Protein AF-A0A5B9QAC2-F1 (afdb_monomer_lite)

Organism: NCBI:txid1400387

Foldseek 3Di:
DFFAQEAEPPPRDRPRGRDPDDDPQWAPKDFDAGQVVLVVVCVVVVPVSDDRGRIYTHHNVRCVVVVPPPDD

Secondary structure (DSSP, 8-state):
-PPEEEEETTT---TTEEESS--TT-EEEEE---HHHHHHHHHHHS-SSSS--SEEEE-HHHHHHHTT----

Structure (mmCIF, N/CA/C/O backbone):
data_AF-A0A5B9QAC2-F1
#
_entry.id   AF-A0A5B9QAC2-F1
#
loop_
_atom_site.group_PDB
_atom_site.id
_atom_site.type_symbol
_atom_site.label_atom_id
_atom_site.label_alt_id
_atom_site.label_comp_id
_atom_site.label_asym_id
_atom_site.label_entity_id
_atom_site.label_seq_id
_atom_site.pdbx_PDB_ins_code
_atom_site.Cartn_x
_atom_site.Cartn_y
_atom_site.Cartn_z
_atom_site.occupancy
_atom_site.B_iso_or_equiv
_atom_site.auth_seq_id
_atom_site.auth_comp_id
_atom_site.auth_asym_id
_atom_site.auth_atom_id
_atom_site.pdbx_PDB_model_num
ATOM 1 N N . MET A 1 1 ? -13.716 -9.225 7.941 1.00 50.41 1 MET A N 1
ATOM 2 C CA . MET A 1 1 ? -12.518 -8.928 7.137 1.00 50.41 1 MET A CA 1
ATOM 3 C C . MET A 1 1 ? -12.190 -7.458 7.304 1.00 50.41 1 MET A C 1
ATOM 5 O O . MET A 1 1 ? -13.117 -6.656 7.279 1.00 50.41 1 MET A O 1
ATOM 9 N N . GLY A 1 2 ? -10.922 -7.132 7.564 1.00 60.94 2 GLY A N 1
ATOM 10 C CA . GLY A 1 2 ? -10.446 -5.748 7.546 1.00 60.94 2 GLY A CA 1
ATOM 11 C C . GLY A 1 2 ? -10.347 -5.265 6.102 1.00 60.94 2 GLY A C 1
ATOM 12 O O . GLY A 1 2 ? -10.039 -6.062 5.222 1.00 60.94 2 GLY A O 1
ATOM 13 N N . LYS A 1 3 ? -10.663 -3.995 5.860 1.00 75.19 3 LYS A N 1
ATOM 14 C CA . LYS A 1 3 ? -10.539 -3.383 4.536 1.00 75.19 3 LYS A CA 1
ATOM 15 C C . L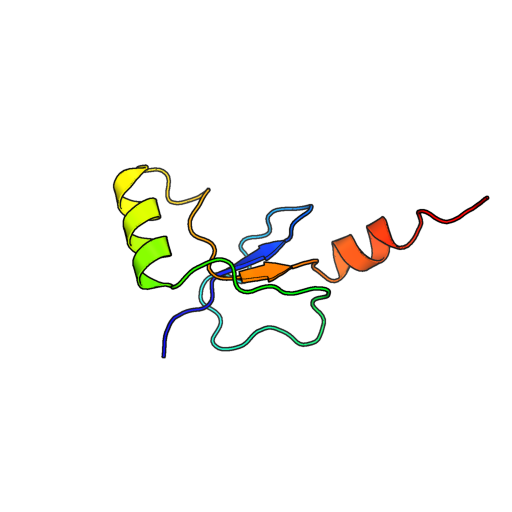YS A 1 3 ? -9.074 -3.036 4.285 1.00 75.19 3 LYS A C 1
ATOM 17 O O . LYS A 1 3 ? -8.455 -2.417 5.148 1.00 75.19 3 LYS A O 1
ATOM 22 N N . ILE A 1 4 ? -8.532 -3.417 3.132 1.00 82.94 4 ILE A N 1
ATOM 23 C CA . ILE A 1 4 ? -7.174 -3.041 2.738 1.00 82.94 4 ILE A CA 1
ATOM 24 C C . ILE A 1 4 ? -7.243 -1.694 2.033 1.00 82.94 4 ILE A C 1
ATOM 26 O O . ILE A 1 4 ? -7.960 -1.538 1.052 1.00 82.94 4 ILE A O 1
ATOM 30 N N . ARG A 1 5 ? -6.484 -0.722 2.529 1.00 85.50 5 ARG A N 1
ATOM 31 C CA . ARG A 1 5 ? -6.101 0.460 1.758 1.00 85.50 5 ARG A CA 1
ATOM 32 C C . ARG A 1 5 ? -4.660 0.278 1.305 1.00 85.50 5 ARG A C 1
ATOM 34 O O . ARG A 1 5 ? -3.784 0.170 2.174 1.00 85.50 5 ARG A O 1
ATOM 41 N N . LEU A 1 6 ? -4.455 0.171 -0.005 1.00 86.75 6 LEU A N 1
ATOM 42 C CA . LEU A 1 6 ? -3.161 -0.091 -0.627 1.00 86.75 6 LEU A CA 1
ATOM 43 C C . LEU A 1 6 ? -2.686 1.152 -1.389 1.00 86.75 6 LEU A C 1
ATOM 45 O O . LEU A 1 6 ? -3.221 1.470 -2.447 1.00 86.75 6 LEU A O 1
ATOM 49 N N . GLY A 1 7 ? -1.680 1.831 -0.840 1.00 87.06 7 GLY A N 1
ATOM 50 C CA . GLY A 1 7 ? -1.079 3.025 -1.436 1.00 87.06 7 GLY A CA 1
ATOM 51 C C . GLY A 1 7 ? 0.184 2.701 -2.233 1.00 87.06 7 GLY A C 1
ATOM 52 O O . GLY A 1 7 ? 0.940 1.787 -1.887 1.00 87.06 7 GLY A O 1
ATOM 53 N N . CYS A 1 8 ? 0.433 3.454 -3.309 1.00 87.94 8 CYS A N 1
ATOM 54 C CA . CYS A 1 8 ? 1.684 3.363 -4.068 1.00 87.94 8 CYS A CA 1
ATOM 55 C C . CYS A 1 8 ? 2.740 4.314 -3.496 1.00 87.94 8 CYS A C 1
ATOM 57 O O . CYS A 1 8 ? 2.504 5.517 -3.433 1.00 87.94 8 CYS A O 1
ATOM 59 N N . LEU A 1 9 ? 3.943 3.810 -3.224 1.00 85.56 9 LEU A N 1
ATOM 60 C CA . LEU A 1 9 ? 5.081 4.578 -2.709 1.00 85.56 9 LEU A CA 1
ATOM 61 C C . LEU A 1 9 ? 5.438 5.814 -3.560 1.00 85.56 9 LEU A C 1
ATOM 63 O O . LEU A 1 9 ? 5.994 6.777 -3.038 1.00 85.56 9 LEU A O 1
ATOM 67 N N . PHE A 1 10 ? 5.146 5.789 -4.864 1.00 84.62 10 PHE A N 1
ATOM 68 C CA . PHE A 1 10 ? 5.587 6.824 -5.807 1.00 84.62 10 PHE A CA 1
ATOM 69 C C . PHE A 1 10 ? 4.487 7.770 -6.284 1.00 84.62 10 PHE A C 1
ATOM 71 O O . PHE A 1 10 ? 4.776 8.923 -6.596 1.00 84.62 10 PHE A O 1
ATOM 78 N N . CYS A 1 11 ? 3.249 7.291 -6.394 1.00 84.94 11 CYS A N 1
ATOM 79 C CA . CYS A 1 11 ? 2.145 8.081 -6.944 1.00 84.94 11 CYS A CA 1
ATOM 80 C C . CYS A 1 11 ? 0.962 8.239 -5.995 1.00 84.94 11 CYS A C 1
ATOM 82 O O . CYS A 1 11 ? 0.019 8.928 -6.367 1.00 84.94 11 CYS A O 1
ATOM 84 N N . ASP A 1 12 ? 1.017 7.607 -4.817 1.00 78.00 12 ASP A N 1
ATOM 85 C CA . ASP A 1 12 ? -0.009 7.680 -3.774 1.00 78.00 12 ASP A CA 1
ATOM 86 C C . ASP A 1 12 ? -1.436 7.491 -4.313 1.00 78.00 12 ASP A C 1
ATOM 88 O O . ASP A 1 12 ? -2.360 8.243 -4.018 1.00 78.00 12 ASP A O 1
ATOM 92 N N . ARG A 1 13 ? -1.594 6.507 -5.206 1.00 82.00 13 ARG A N 1
ATOM 93 C CA . ARG A 1 13 ? -2.888 6.200 -5.820 1.00 82.00 13 ARG A CA 1
ATOM 94 C C . ARG A 1 13 ? -3.871 5.667 -4.773 1.00 82.00 13 ARG A C 1
ATOM 96 O O . ARG A 1 13 ? -3.501 4.827 -3.957 1.00 82.00 13 ARG A O 1
ATOM 103 N N . ASP A 1 14 ? -5.114 6.125 -4.862 1.00 75.00 14 ASP A N 1
ATOM 104 C CA . ASP A 1 14 ? -6.225 5.879 -3.930 1.00 75.00 14 ASP A CA 1
ATOM 105 C C . ASP A 1 14 ? -7.314 4.957 -4.515 1.00 75.00 14 ASP A C 1
ATOM 107 O O . ASP A 1 14 ? -8.307 4.625 -3.869 1.00 75.00 14 ASP A O 1
ATOM 111 N N . ASP A 1 15 ? -7.140 4.486 -5.749 1.00 79.25 15 ASP A N 1
ATOM 112 C CA . ASP A 1 15 ? -8.093 3.604 -6.428 1.00 79.25 15 ASP A CA 1
ATOM 113 C C . ASP A 1 15 ? -8.120 2.166 -5.871 1.00 79.25 15 ASP A C 1
ATOM 115 O O . ASP A 1 15 ? -8.962 1.365 -6.279 1.00 79.25 15 ASP A O 1
ATOM 119 N N . PHE A 1 16 ? -7.254 1.856 -4.899 1.00 78.62 16 PHE A N 1
ATOM 120 C CA . PHE A 1 16 ? -7.220 0.593 -4.147 1.00 78.62 16 PHE A CA 1
ATOM 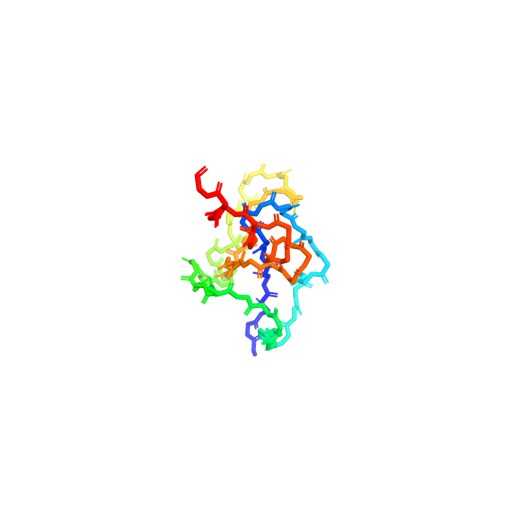121 C C . PHE A 1 16 ? -7.627 0.776 -2.677 1.00 78.62 16 PHE A C 1
ATOM 123 O O . PHE A 1 16 ? -7.209 0.027 -1.785 1.00 78.62 16 PHE A O 1
ATOM 130 N N . ASP A 1 17 ? -8.490 1.758 -2.425 1.00 79.38 17 ASP A N 1
ATOM 131 C CA . ASP A 1 17 ? -9.084 2.005 -1.121 1.00 79.38 17 ASP A CA 1
ATOM 132 C C . ASP A 1 17 ? -10.223 1.016 -0.822 1.00 79.38 17 ASP A C 1
ATOM 134 O O . ASP A 1 17 ? -11.318 1.068 -1.384 1.00 79.38 17 ASP A O 1
ATOM 138 N N . GLY A 1 18 ? -9.990 0.125 0.141 1.00 75.25 18 GLY A N 1
ATOM 139 C CA . GLY A 1 18 ? -10.993 -0.805 0.652 1.00 75.25 18 GLY A CA 1
ATOM 140 C C . GLY A 1 18 ? -11.107 -2.123 -0.110 1.00 75.25 18 GLY A C 1
ATOM 141 O O . GLY A 1 18 ? -12.182 -2.724 -0.088 1.00 75.25 18 GLY A O 1
ATOM 142 N N . VAL A 1 19 ? -10.026 -2.571 -0.751 1.00 82.88 19 VAL A N 1
ATOM 143 C CA . VAL A 1 19 ? -9.955 -3.875 -1.421 1.00 82.88 19 VAL A CA 1
ATOM 144 C C . VAL A 1 19 ? -9.933 -5.029 -0.411 1.00 82.88 19 VAL A C 1
ATOM 146 O O . VAL A 1 19 ? -9.525 -4.867 0.742 1.00 82.88 19 VAL A O 1
ATOM 149 N N . ASP A 1 20 ? -10.409 -6.201 -0.835 1.00 83.38 20 ASP A N 1
ATOM 150 C CA . ASP A 1 20 ? -10.446 -7.409 0.004 1.00 83.38 20 ASP A CA 1
ATOM 151 C C . ASP A 1 20 ? -9.121 -8.194 -0.028 1.00 83.38 20 ASP A C 1
ATOM 153 O O . ASP A 1 20 ? -8.823 -8.947 0.900 1.00 83.38 20 ASP A O 1
ATOM 157 N N . GLU A 1 21 ? -8.316 -8.009 -1.078 1.00 86.25 21 GLU A N 1
ATOM 158 C CA . GLU A 1 21 ? -7.017 -8.656 -1.266 1.00 86.25 21 GLU A CA 1
ATOM 159 C C . GLU A 1 21 ? -6.016 -7.727 -1.966 1.00 86.25 21 GLU A C 1
ATOM 161 O O . GLU A 1 21 ? -6.403 -6.801 -2.681 1.00 86.25 21 GLU A O 1
ATOM 166 N N . ILE A 1 22 ? -4.721 -7.977 -1.749 1.00 85.06 22 ILE A N 1
ATOM 167 C CA . ILE A 1 22 ? -3.638 -7.267 -2.437 1.00 85.06 22 ILE A CA 1
ATOM 168 C C . ILE A 1 22 ? -3.595 -7.768 -3.890 1.00 85.06 22 ILE A C 1
ATOM 170 O O . ILE A 1 22 ? -3.433 -8.974 -4.098 1.00 85.06 22 ILE A O 1
ATOM 174 N N . PRO A 1 23 ? -3.708 -6.886 -4.895 1.00 86.56 23 PRO A N 1
ATOM 175 C CA . PRO A 1 23 ? -3.588 -7.273 -6.293 1.00 86.56 23 PRO A CA 1
ATOM 176 C C . PRO A 1 23 ? -2.207 -7.872 -6.601 1.00 86.56 23 PRO A C 1
ATOM 178 O O . PRO A 1 23 ? -1.178 -7.364 -6.158 1.00 86.56 23 PRO A O 1
ATOM 181 N N . ALA A 1 24 ? -2.176 -8.960 -7.373 1.00 87.12 24 ALA A N 1
ATOM 182 C CA . ALA A 1 24 ? -0.946 -9.707 -7.663 1.00 87.12 24 ALA A CA 1
ATOM 183 C C . ALA A 1 24 ? 0.050 -8.964 -8.575 1.00 87.12 24 ALA A C 1
ATOM 185 O O . ALA A 1 24 ? 1.194 -9.388 -8.708 1.00 87.12 24 ALA A O 1
ATOM 186 N N . ASP A 1 25 ? -0.398 -7.898 -9.230 1.00 87.88 25 ASP A N 1
ATOM 187 C CA . ASP A 1 25 ? 0.379 -7.027 -10.109 1.00 87.88 25 ASP A CA 1
ATOM 188 C C . ASP A 1 25 ? 1.094 -5.896 -9.350 1.00 87.88 25 ASP A C 1
ATOM 190 O O . ASP A 1 25 ? 1.811 -5.106 -9.952 1.00 87.88 25 ASP A O 1
ATOM 194 N N . TRP A 1 26 ? 0.922 -5.807 -8.029 1.00 89.06 26 TRP A N 1
ATOM 195 C CA . TRP A 1 26 ? 1.667 -4.867 -7.201 1.00 89.06 26 TRP A CA 1
ATOM 196 C C . TRP A 1 26 ? 2.983 -5.466 -6.712 1.00 89.06 26 TRP A C 1
ATOM 198 O O . TRP A 1 26 ? 3.048 -6.604 -6.242 1.00 89.06 26 TRP A O 1
ATOM 208 N N . TYR A 1 27 ? 4.036 -4.657 -6.761 1.00 87.69 27 TYR A N 1
ATOM 209 C CA . TYR A 1 27 ? 5.382 -5.051 -6.372 1.00 87.69 27 TYR A CA 1
ATOM 210 C C . TYR A 1 27 ? 5.740 -4.541 -4.970 1.00 87.69 27 TYR A C 1
ATOM 212 O O . TYR A 1 27 ? 5.286 -3.475 -4.556 1.00 87.69 27 TYR A O 1
ATOM 220 N N . ALA A 1 28 ? 6.579 -5.296 -4.247 1.00 86.56 28 ALA A N 1
ATOM 221 C CA . ALA A 1 28 ? 7.114 -4.937 -2.926 1.00 86.56 28 ALA A CA 1
ATOM 222 C C . ALA A 1 28 ? 6.048 -4.409 -1.944 1.00 86.56 28 ALA A C 1
ATOM 224 O O . ALA A 1 28 ? 6.226 -3.362 -1.327 1.00 86.56 28 ALA A O 1
ATOM 225 N N . VAL A 1 29 ? 4.913 -5.110 -1.846 1.00 88.94 29 VAL A N 1
ATOM 226 C CA . VAL A 1 29 ? 3.833 -4.716 -0.938 1.00 88.94 29 VAL A CA 1
ATOM 227 C C . VAL A 1 29 ? 4.176 -5.126 0.490 1.00 88.94 29 VAL A C 1
ATOM 229 O O . VAL A 1 29 ? 4.246 -6.316 0.798 1.00 88.94 29 VAL A O 1
ATOM 232 N N . ASP A 1 30 ? 4.319 -4.134 1.360 1.00 87.56 30 ASP A N 1
ATOM 233 C CA . ASP A 1 30 ? 4.537 -4.298 2.789 1.00 87.56 30 ASP A CA 1
ATOM 234 C C . ASP A 1 30 ? 3.297 -3.872 3.583 1.00 87.56 30 ASP A C 1
ATOM 236 O O . ASP A 1 30 ? 2.624 -2.884 3.276 1.00 87.56 30 ASP A O 1
ATOM 240 N N . HIS A 1 31 ? 2.994 -4.623 4.641 1.00 86.69 31 HIS A N 1
ATOM 241 C CA . HIS A 1 31 ? 1.980 -4.232 5.615 1.00 86.69 31 HIS A CA 1
ATOM 242 C C . HIS A 1 31 ? 2.562 -3.174 6.553 1.00 86.69 31 HIS A C 1
ATOM 244 O O . HIS A 1 31 ? 3.513 -3.443 7.290 1.00 86.69 31 HIS A O 1
ATOM 250 N N . VAL A 1 32 ? 1.956 -1.990 6.564 1.00 84.56 32 VAL A N 1
ATOM 251 C CA . VAL A 1 32 ? 2.439 -0.844 7.342 1.00 84.56 32 VAL A CA 1
ATOM 252 C C . VAL A 1 32 ? 1.723 -0.768 8.689 1.00 84.56 32 VAL A C 1
ATOM 254 O O . VAL A 1 32 ? 2.376 -0.600 9.716 1.00 84.56 32 VAL A O 1
ATOM 257 N N . GLN A 1 33 ? 0.397 -0.955 8.709 1.00 84.00 33 GLN A N 1
ATOM 258 C CA . GLN A 1 33 ? -0.425 -0.851 9.923 1.00 84.00 33 GLN A CA 1
ATOM 259 C C . GLN A 1 33 ? -1.807 -1.500 9.774 1.00 84.00 33 GLN A C 1
ATOM 261 O O . GLN A 1 33 ? -2.294 -1.736 8.667 1.00 84.00 33 GLN A O 1
ATOM 266 N N . SER A 1 34 ? -2.459 -1.763 10.911 1.00 83.31 34 SER A N 1
ATOM 267 C CA . SER A 1 34 ? -3.804 -2.336 10.935 1.00 83.31 34 SER A CA 1
ATOM 268 C C . SER A 1 34 ? -4.862 -1.328 10.464 1.00 83.31 34 SER A C 1
ATOM 270 O O . SER A 1 34 ? -4.691 -0.117 10.593 1.00 83.31 34 SER A O 1
ATOM 272 N N . TYR A 1 35 ? -5.998 -1.820 9.957 1.00 78.25 35 TYR A N 1
ATOM 273 C CA . TYR A 1 35 ? -7.129 -0.963 9.574 1.00 78.25 35 TYR A CA 1
ATOM 274 C C . TYR A 1 35 ? -7.650 -0.113 10.743 1.00 78.25 35 TYR A C 1
ATOM 276 O O . TYR A 1 35 ? -8.058 1.024 10.530 1.00 78.25 35 TYR A O 1
ATOM 284 N N . GLU A 1 36 ? -7.646 -0.649 11.966 1.00 81.44 36 GLU A N 1
ATOM 285 C CA . GLU A 1 36 ? -8.148 0.053 13.153 1.00 81.44 36 GLU A CA 1
ATOM 286 C C . GLU A 1 36 ? -7.258 1.247 13.510 1.00 81.44 36 GLU A C 1
ATOM 288 O O . GLU A 1 36 ? -7.774 2.348 13.705 1.00 81.44 36 GLU A O 1
ATOM 293 N N . ASP A 1 37 ? -5.937 1.046 13.508 1.00 81.25 37 ASP A N 1
ATOM 294 C CA . ASP A 1 37 ? -4.954 2.112 13.745 1.00 81.25 37 ASP A CA 1
ATOM 295 C C . ASP A 1 37 ? -5.023 3.163 12.635 1.00 81.25 37 ASP A C 1
ATOM 297 O O . ASP A 1 37 ? -5.098 4.364 12.889 1.00 81.25 37 ASP A O 1
ATOM 301 N N . SER A 1 38 ? -5.109 2.690 11.393 1.00 78.12 38 SER A N 1
ATOM 302 C CA . SER A 1 38 ? -5.235 3.531 10.210 1.00 78.12 38 SER A CA 1
ATOM 303 C C . SER A 1 38 ? -6.484 4.412 10.264 1.00 78.12 38 SER A C 1
ATOM 305 O O . SER A 1 38 ? -6.430 5.613 10.009 1.00 78.12 38 SER A O 1
ATOM 307 N N . TYR A 1 39 ? -7.625 3.832 10.627 1.00 77.56 39 TYR A N 1
ATOM 308 C CA . TYR A 1 39 ? -8.883 4.556 10.752 1.00 77.56 39 TYR A CA 1
ATOM 309 C C . TYR A 1 39 ? -8.849 5.573 11.899 1.00 77.56 39 TYR A C 1
ATOM 311 O O . TYR A 1 39 ? -9.371 6.678 11.751 1.00 77.56 39 TYR A O 1
ATOM 319 N N . ALA A 1 40 ? -8.223 5.230 13.029 1.00 79.56 40 ALA A N 1
ATOM 320 C CA . ALA A 1 40 ? -8.050 6.158 14.142 1.00 79.56 40 ALA A CA 1
ATOM 321 C C . ALA A 1 40 ? -7.228 7.391 13.729 1.00 79.56 40 ALA A C 1
ATOM 323 O O . ALA A 1 40 ? -7.633 8.516 14.024 1.00 79.56 40 ALA A O 1
ATOM 324 N N . GLU A 1 41 ? -6.143 7.193 12.976 1.00 75.38 41 GLU A N 1
ATOM 325 C CA . GLU A 1 41 ? -5.302 8.282 12.471 1.00 75.38 41 GLU A CA 1
ATOM 326 C C . GLU A 1 41 ? -6.053 9.193 11.483 1.00 75.38 41 GLU A C 1
ATOM 328 O O . GLU A 1 41 ? -5.978 10.421 11.586 1.00 75.38 41 GLU A O 1
ATOM 333 N N . ALA A 1 42 ? -6.856 8.609 10.585 1.00 73.56 42 ALA A N 1
ATOM 334 C CA . ALA A 1 42 ? -7.704 9.361 9.653 1.00 73.56 42 ALA A CA 1
ATOM 335 C C . ALA A 1 42 ? -8.677 10.304 10.380 1.00 73.56 42 ALA A C 1
ATOM 337 O O . ALA A 1 42 ? -8.890 11.449 9.976 1.00 73.56 42 ALA A O 1
ATOM 338 N N . VAL A 1 43 ? -9.290 9.803 11.458 1.00 74.31 43 VAL A N 1
ATOM 339 C CA . VAL A 1 43 ? -10.255 10.554 12.270 1.00 74.31 43 VAL A CA 1
ATOM 340 C C . VAL A 1 43 ? -9.566 11.694 13.022 1.00 74.31 43 VAL A C 1
ATOM 342 O O . VAL A 1 43 ? -10.138 12.778 13.132 1.00 74.31 43 VAL A O 1
ATOM 345 N N . GLU A 1 44 ? -8.346 11.476 13.518 1.00 75.31 44 GLU A N 1
ATOM 346 C CA . GLU A 1 44 ? -7.584 12.487 14.255 1.00 75.31 44 GLU A CA 1
ATOM 347 C C . GLU A 1 44 ? -7.117 13.640 13.353 1.00 75.31 44 GLU A C 1
ATOM 349 O O . GLU A 1 44 ? -7.214 14.806 13.742 1.00 75.31 44 GLU A O 1
ATOM 354 N N . LYS A 1 45 ? -6.665 13.342 12.129 1.00 69.12 45 LYS A N 1
ATOM 355 C CA . LYS A 1 45 ? -6.072 14.345 11.229 1.00 69.12 45 LYS A CA 1
ATOM 356 C C . LYS A 1 45 ? -7.082 15.247 10.505 1.00 69.12 45 LYS A C 1
ATOM 358 O O . LYS A 1 45 ? -6.675 16.271 9.965 1.00 69.12 45 LYS A O 1
ATOM 363 N N . SER A 1 46 ? -8.387 14.940 10.522 1.00 61.00 46 SER A N 1
ATOM 364 C CA . SER A 1 46 ? -9.436 15.687 9.783 1.00 61.00 46 SER A CA 1
ATOM 365 C C . SER A 1 46 ? -9.155 15.883 8.282 1.00 61.00 46 SER A C 1
ATOM 367 O O . SER A 1 46 ? -9.787 16.726 7.645 1.00 61.00 46 SER A O 1
ATOM 369 N N . ASP A 1 47 ? -8.253 15.091 7.706 1.00 56.56 47 ASP A N 1
ATOM 370 C CA . ASP A 1 47 ? -7.992 15.047 6.273 1.00 56.56 47 ASP A CA 1
ATOM 371 C C . ASP A 1 47 ? -8.118 13.586 5.813 1.00 56.56 47 ASP A C 1
ATOM 373 O O . ASP A 1 47 ? -7.228 12.773 6.052 1.00 56.56 47 ASP A O 1
ATOM 377 N N . PRO A 1 48 ? -9.268 13.190 5.239 1.00 53.19 48 PRO A N 1
ATOM 378 C CA . PRO A 1 48 ? -9.504 11.804 4.847 1.00 53.19 48 PRO A CA 1
ATOM 379 C C . PRO A 1 48 ? -8.719 11.396 3.593 1.00 53.19 48 PRO A C 1
ATOM 381 O O . PRO A 1 48 ? -8.696 10.207 3.267 1.00 53.19 48 PRO A O 1
ATOM 384 N N . VAL A 1 49 ? -8.118 12.357 2.882 1.00 51.38 49 VAL A N 1
ATOM 385 C CA . VAL A 1 49 ? -7.507 12.133 1.567 1.00 51.38 49 VAL A CA 1
ATOM 386 C C . VAL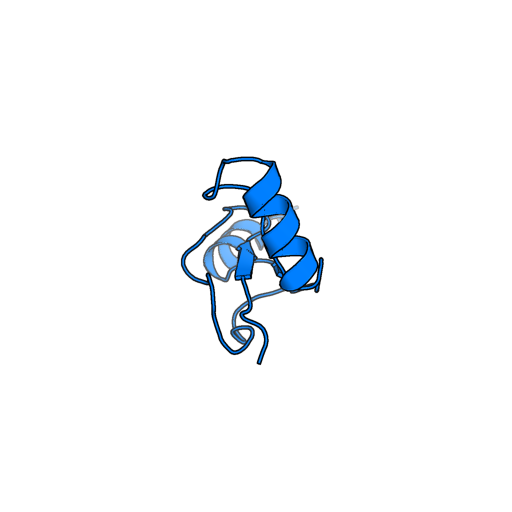 A 1 49 ? -6.072 11.626 1.709 1.00 51.38 49 VAL A C 1
ATOM 388 O O . VAL A 1 49 ? -5.703 10.678 1.021 1.00 51.38 49 VAL A O 1
ATOM 391 N N . PHE A 1 50 ? -5.314 12.130 2.684 1.00 52.88 50 PHE A N 1
ATOM 392 C CA . PHE A 1 50 ? -3.934 11.713 2.941 1.00 52.88 50 PHE A CA 1
ATOM 393 C C . PHE A 1 50 ? -3.793 11.201 4.383 1.00 52.88 50 PHE A C 1
ATOM 395 O O . PHE A 1 50 ? -4.009 11.981 5.300 1.00 52.88 50 PHE A O 1
ATOM 402 N N . ASP A 1 51 ? -3.468 9.905 4.549 1.00 58.94 51 ASP A N 1
ATOM 403 C CA . ASP A 1 51 ? -2.700 9.280 5.666 1.00 58.94 51 ASP A CA 1
ATOM 404 C C . ASP A 1 51 ? -3.192 7.943 6.247 1.00 58.94 51 ASP A C 1
ATOM 406 O O . ASP A 1 51 ? -2.519 7.376 7.101 1.00 58.94 51 ASP A O 1
ATOM 410 N N . TRP A 1 52 ? -4.291 7.340 5.795 1.00 69.94 52 TRP A N 1
ATOM 411 C CA . TRP A 1 52 ? -4.716 6.060 6.387 1.00 69.94 52 TRP A CA 1
ATOM 412 C C . TRP A 1 52 ? -4.457 4.854 5.488 1.00 69.94 52 TRP A C 1
ATOM 414 O O . TRP A 1 52 ? -5.399 4.227 5.039 1.00 69.94 52 TRP A O 1
ATOM 424 N N . GLN A 1 53 ? -3.205 4.479 5.240 1.00 78.88 53 GLN A N 1
ATOM 425 C CA . GLN A 1 53 ? -2.877 3.278 4.455 1.00 78.88 53 GLN A CA 1
ATOM 426 C C . GLN A 1 53 ? -2.534 2.070 5.326 1.00 78.88 53 GLN A C 1
ATOM 428 O O . GLN A 1 53 ? -1.775 2.173 6.280 1.00 78.88 53 GLN A O 1
ATOM 433 N N . THR A 1 54 ? -3.080 0.904 4.979 1.00 86.06 54 THR A N 1
ATOM 434 C CA . THR A 1 54 ? -2.779 -0.361 5.678 1.00 86.06 54 THR A CA 1
ATOM 435 C C . THR A 1 54 ? -1.576 -1.076 5.069 1.00 86.06 54 THR A C 1
ATOM 437 O O . THR A 1 54 ? -0.806 -1.733 5.767 1.00 86.06 54 THR A O 1
ATOM 440 N N . HIS A 1 55 ? -1.413 -0.931 3.754 1.00 89.69 55 HIS A N 1
ATOM 441 C CA . HIS A 1 55 ? -0.365 -1.553 2.966 1.00 89.69 55 HIS A CA 1
ATOM 442 C C . HIS A 1 55 ? 0.237 -0.510 2.032 1.00 89.69 55 HIS A C 1
ATOM 444 O O . HIS A 1 55 ? -0.478 0.354 1.519 1.00 89.69 55 HIS A O 1
ATOM 450 N N . LEU A 1 56 ? 1.539 -0.617 1.800 1.00 88.06 56 LEU A N 1
ATOM 451 C CA . LEU A 1 56 ? 2.280 0.249 0.897 1.00 88.06 56 LEU A CA 1
ATOM 452 C C . LEU A 1 56 ? 3.076 -0.626 -0.060 1.00 88.06 56 LEU A C 1
ATOM 454 O O . LEU A 1 56 ? 3.763 -1.547 0.369 1.00 88.06 56 LEU A O 1
ATOM 458 N N . GLY A 1 57 ? 2.974 -0.348 -1.351 1.00 89.19 57 GLY A N 1
ATOM 459 C CA . GLY A 1 57 ? 3.724 -1.069 -2.372 1.00 89.19 57 GLY A CA 1
ATOM 460 C C . GLY A 1 57 ? 4.025 -0.196 -3.574 1.00 89.19 57 GLY A C 1
ATOM 461 O O . GLY A 1 57 ? 3.925 1.028 -3.519 1.00 89.19 57 GLY A O 1
ATOM 462 N N . VAL A 1 58 ? 4.388 -0.821 -4.682 1.00 89.19 58 VAL A N 1
ATOM 463 C CA . VAL A 1 58 ? 4.653 -0.154 -5.954 1.00 89.19 58 VAL A CA 1
ATOM 464 C C . VAL A 1 58 ? 3.630 -0.643 -6.964 1.00 89.19 58 VAL A C 1
ATOM 466 O O . VAL A 1 58 ? 3.546 -1.834 -7.250 1.00 89.19 58 VAL A O 1
ATOM 469 N N . CYS A 1 59 ? 2.827 0.278 -7.490 1.00 90.25 59 CYS A N 1
ATOM 470 C CA . CYS A 1 59 ? 1.822 -0.078 -8.484 1.00 90.25 59 CYS A CA 1
ATOM 471 C C . CYS A 1 59 ? 2.463 -0.372 -9.854 1.00 90.25 59 CYS A C 1
ATOM 473 O O . CYS A 1 59 ? 3.513 0.208 -10.136 1.00 90.25 59 CYS A O 1
ATOM 475 N N . PRO A 1 60 ? 1.808 -1.142 -10.744 1.00 87.38 60 PRO A N 1
ATOM 476 C CA . PRO A 1 60 ? 2.387 -1.558 -12.029 1.00 87.38 60 PRO A CA 1
ATOM 477 C C . PRO A 1 60 ? 2.890 -0.394 -12.892 1.00 87.38 60 PRO A C 1
ATOM 479 O O . PRO A 1 60 ? 3.929 -0.469 -13.532 1.00 87.38 60 PRO A O 1
ATOM 482 N N . LEU A 1 61 ? 2.173 0.737 -12.873 1.00 87.19 61 LEU A N 1
ATOM 483 C CA . LEU A 1 61 ? 2.558 1.929 -13.638 1.00 87.19 61 LEU A CA 1
ATOM 484 C C . LEU A 1 61 ? 3.870 2.537 -13.133 1.00 87.19 61 LEU A C 1
ATOM 486 O O . LEU A 1 61 ? 4.694 3.007 -13.918 1.00 87.19 61 LEU A O 1
ATOM 490 N N . CYS A 1 62 ? 4.046 2.556 -11.813 1.00 87.06 62 CYS A N 1
ATOM 491 C CA . CYS A 1 62 ? 5.262 3.045 -11.185 1.00 87.06 62 CYS A CA 1
ATOM 492 C C . CYS A 1 62 ? 6.369 1.998 -11.243 1.00 87.06 62 CYS A C 1
ATOM 494 O O . CYS A 1 62 ? 7.515 2.381 -11.426 1.00 87.06 62 CYS A O 1
ATOM 496 N N . GLU A 1 6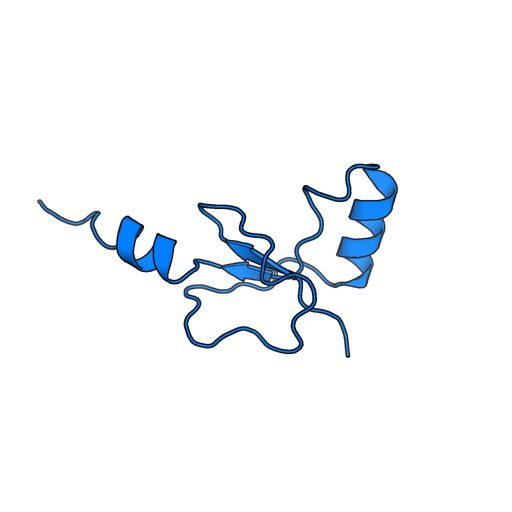3 ? 6.048 0.711 -11.137 1.00 84.69 63 GLU A N 1
ATOM 497 C CA . GLU A 1 63 ? 7.003 -0.373 -11.346 1.00 84.69 63 GLU A CA 1
ATOM 498 C C . GLU A 1 63 ? 7.645 -0.221 -12.726 1.00 84.69 63 GLU A C 1
ATOM 500 O O . GLU A 1 63 ? 8.850 -0.006 -12.798 1.00 84.69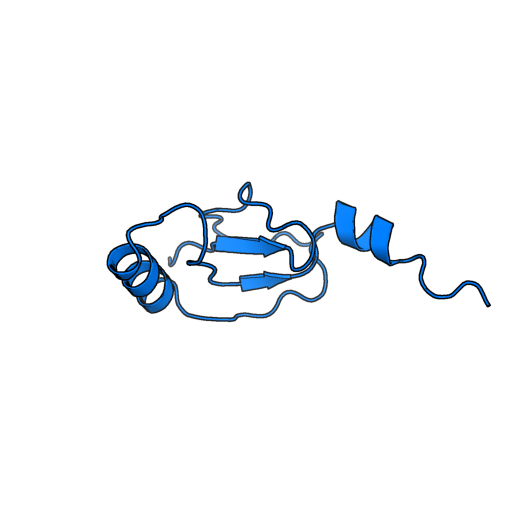 63 GLU A O 1
ATOM 505 N N . ASP A 1 64 ? 6.843 -0.169 -13.793 1.00 83.06 64 ASP A N 1
ATOM 506 C CA . ASP A 1 64 ? 7.331 0.013 -15.163 1.00 83.06 64 ASP A CA 1
ATOM 507 C C . ASP A 1 64 ? 8.125 1.318 -15.330 1.00 83.06 64 ASP A C 1
ATOM 509 O O . ASP A 1 64 ? 9.168 1.340 -15.980 1.00 83.06 64 ASP A O 1
ATOM 513 N N . SER A 1 65 ? 7.673 2.416 -14.714 1.00 76.50 65 SER A N 1
ATOM 514 C CA . SER A 1 65 ? 8.339 3.724 -14.830 1.00 76.50 65 SER A CA 1
ATOM 515 C C . SER A 1 65 ? 9.657 3.809 -14.049 1.00 76.50 65 SER A C 1
ATOM 517 O O . SER A 1 65 ? 10.566 4.537 -14.449 1.00 76.50 65 SER A O 1
ATOM 519 N N . HIS A 1 66 ? 9.777 3.078 -12.939 1.00 64.75 66 HIS A N 1
ATOM 520 C CA . HIS A 1 66 ? 10.966 3.045 -12.086 1.00 64.75 66 HIS A CA 1
ATOM 521 C C . HIS A 1 66 ? 11.886 1.850 -12.386 1.00 64.75 66 HIS A C 1
ATOM 523 O O . HIS A 1 66 ? 13.005 1.808 -11.876 1.00 64.75 66 HIS A O 1
ATOM 529 N N . CYS A 1 67 ? 11.486 0.933 -13.273 1.00 56.94 67 CYS A N 1
ATOM 530 C CA . CYS A 1 67 ? 12.315 -0.186 -13.724 1.00 56.94 67 CYS A CA 1
ATOM 531 C C . CYS A 1 67 ? 13.517 0.251 -14.598 1.00 56.94 67 CYS A C 1
ATOM 533 O O . CYS A 1 67 ? 14.379 -0.570 -14.909 1.00 56.94 67 CYS A O 1
ATOM 535 N N . PHE A 1 68 ? 13.620 1.542 -14.949 1.00 51.28 68 PHE A N 1
ATOM 536 C CA . PHE A 1 68 ? 14.659 2.113 -15.822 1.00 51.28 68 PHE A CA 1
ATOM 537 C C . PHE A 1 68 ? 15.841 2.802 -15.108 1.00 51.28 68 PHE A C 1
ATOM 539 O O . PHE A 1 68 ? 16.565 3.568 -15.736 1.00 51.28 68 PHE A O 1
ATOM 546 N N . VAL A 1 69 ? 16.106 2.549 -13.821 1.00 52.97 69 VAL A N 1
ATOM 547 C CA . VAL A 1 69 ? 17.366 3.001 -13.184 1.00 52.97 69 VAL A CA 1
ATOM 548 C C . VAL A 1 69 ? 18.401 1.882 -13.110 1.00 52.97 69 VAL A C 1
ATOM 550 O O . VAL A 1 69 ? 18.815 1.488 -12.029 1.00 52.97 69 VAL A O 1
ATOM 553 N N . ASN A 1 70 ? 18.804 1.363 -14.271 1.00 47.53 70 ASN A N 1
ATOM 554 C CA . ASN A 1 70 ? 20.109 0.726 -14.498 1.00 47.53 70 ASN A CA 1
ATOM 555 C C . ASN A 1 70 ? 20.449 0.783 -16.001 1.00 47.53 70 ASN A C 1
ATOM 557 O O . ASN A 1 70 ? 20.668 -0.246 -16.634 1.00 47.53 70 ASN A O 1
ATOM 561 N N . GLU A 1 71 ? 20.477 1.979 -16.589 1.00 47.72 71 GLU A N 1
ATOM 562 C CA . GLU A 1 71 ? 21.310 2.216 -17.774 1.00 47.72 71 GLU A CA 1
ATOM 563 C C . GLU A 1 71 ? 22.524 3.043 -17.328 1.00 47.72 71 GLU A C 1
ATOM 565 O O . GLU A 1 71 ? 22.421 4.245 -17.104 1.00 47.72 71 GLU A O 1
ATOM 570 N N . GLU A 1 72 ? 23.597 2.284 -17.073 1.00 48.06 72 GLU A N 1
ATOM 571 C CA . GLU A 1 72 ? 25.049 2.562 -17.164 1.00 48.06 72 GLU A CA 1
ATOM 572 C C . GLU A 1 72 ? 25.609 3.956 -16.812 1.00 48.06 72 GLU A C 1
ATOM 574 O O . GLU A 1 72 ? 25.395 4.93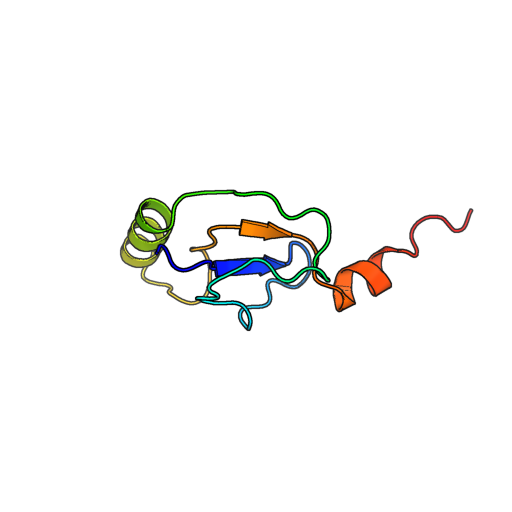6 -17.560 1.00 48.06 72 GLU A O 1
#

Radius of gyration: 13.41 Å; chains: 1; bounding box: 38×25×32 Å

Sequence (72 aa):
MGKIRLGCLFCDRDDFDGVDEIPADWYAVDHVQSYEDSYAEAVEKSDPVFDWQTHLGVCPLCEDSHCFVNEE

pLDDT: mean 76.82, std 12.7, range [47.53, 90.25]